Protein AF-A0A7K0LJ75-F1 (afdb_monomer_lite)

Radius of gyration: 18.7 Å; chains: 1; bounding box: 38×19×51 Å

Foldseek 3Di:
DDPLVVLVVVLVCLVPDDQDDPDPDDGDDSVVVNVVSVVVNVPDDPVVVVVVVVVVVVVVVVVVVVVD

Structure (mmCIF, N/CA/C/O backbone):
data_AF-A0A7K0LJ75-F1
#
_entry.id   AF-A0A7K0LJ75-F1
#
loop_
_atom_site.group_PDB
_atom_site.id
_atom_site.type_symbol
_atom_site.label_atom_id
_atom_site.label_alt_id
_atom_site.label_comp_id
_atom_site.label_asym_id
_atom_site.label_entity_id
_atom_site.label_seq_id
_atom_site.pdbx_PDB_ins_code
_atom_site.Cartn_x
_atom_site.Cartn_y
_atom_site.Cartn_z
_atom_site.occupancy
_atom_site.B_iso_or_equiv
_atom_site.auth_seq_id
_atom_site.auth_comp_id
_atom_site.auth_asym_id
_atom_site.auth_atom_id
_atom_site.pdbx_PDB_model_num
ATOM 1 N N . MET A 1 1 ? 3.986 1.906 12.876 1.00 60.97 1 MET A N 1
ATOM 2 C CA . MET A 1 1 ? 3.510 1.926 11.488 1.00 60.97 1 MET A CA 1
ATOM 3 C C . MET A 1 1 ? 2.758 0.639 11.261 1.00 60.97 1 MET A C 1
ATOM 5 O O . MET A 1 1 ? 3.368 -0.433 11.334 1.00 60.97 1 MET A O 1
ATOM 9 N N . ASP A 1 2 ? 1.448 0.768 11.137 1.00 83.12 2 ASP A N 1
ATOM 10 C CA . ASP A 1 2 ? 0.547 -0.353 10.898 1.00 83.12 2 ASP A CA 1
ATOM 11 C C . ASP A 1 2 ? 0.866 -1.025 9.540 1.00 83.12 2 ASP A C 1
ATOM 13 O O . ASP A 1 2 ? 1.521 -0.433 8.676 1.00 83.12 2 ASP A O 1
ATOM 17 N N . SER A 1 3 ? 0.488 -2.293 9.362 1.00 84.19 3 SER A N 1
ATOM 18 C CA . SER A 1 3 ? 0.777 -3.064 8.144 1.00 84.19 3 SER A CA 1
ATOM 19 C C . SER A 1 3 ? 0.202 -2.402 6.889 1.00 84.19 3 SER A C 1
ATOM 21 O O . SER A 1 3 ? 0.848 -2.418 5.840 1.00 84.19 3 SER A O 1
ATOM 23 N N . ILE A 1 4 ? -0.962 -1.760 6.997 1.00 85.44 4 ILE A N 1
ATOM 24 C CA . ILE A 1 4 ? -1.615 -1.079 5.872 1.00 85.44 4 ILE A CA 1
ATOM 25 C C . ILE A 1 4 ? -0.900 0.218 5.534 1.00 85.44 4 ILE A C 1
ATOM 27 O O . ILE A 1 4 ? -0.664 0.531 4.369 1.00 85.44 4 ILE A O 1
ATOM 31 N N . GLU A 1 5 ? -0.507 0.957 6.563 1.00 87.88 5 GLU A N 1
ATOM 32 C CA . GLU A 1 5 ? 0.254 2.190 6.418 1.00 87.88 5 GLU A CA 1
ATOM 33 C C . GLU A 1 5 ? 1.588 1.934 5.694 1.00 87.88 5 GLU A C 1
ATOM 35 O O . GLU A 1 5 ? 1.957 2.666 4.771 1.00 87.88 5 GLU A O 1
ATOM 40 N N . LYS A 1 6 ? 2.278 0.837 6.039 1.00 92.38 6 LYS A N 1
ATOM 41 C CA . LYS A 1 6 ? 3.489 0.387 5.333 1.00 92.38 6 LYS A CA 1
ATOM 42 C C . LYS A 1 6 ? 3.219 0.044 3.870 1.00 92.38 6 LYS A C 1
ATOM 44 O O . LYS A 1 6 ? 4.023 0.408 3.016 1.00 92.38 6 LYS A O 1
ATOM 49 N N . LEU A 1 7 ? 2.115 -0.644 3.580 1.00 94.12 7 LEU A N 1
ATOM 50 C CA . LEU A 1 7 ? 1.774 -1.038 2.215 1.00 94.12 7 LEU A CA 1
ATOM 51 C C . LEU A 1 7 ? 1.436 0.178 1.345 1.00 94.12 7 LEU A C 1
ATOM 53 O O . LEU A 1 7 ? 1.975 0.310 0.250 1.00 94.12 7 LEU A O 1
ATOM 57 N N . ASN A 1 8 ? 0.639 1.113 1.864 1.00 93.62 8 ASN A N 1
ATOM 58 C CA . ASN A 1 8 ? 0.350 2.375 1.180 1.00 93.62 8 ASN A CA 1
ATOM 59 C C . ASN A 1 8 ? 1.631 3.181 0.931 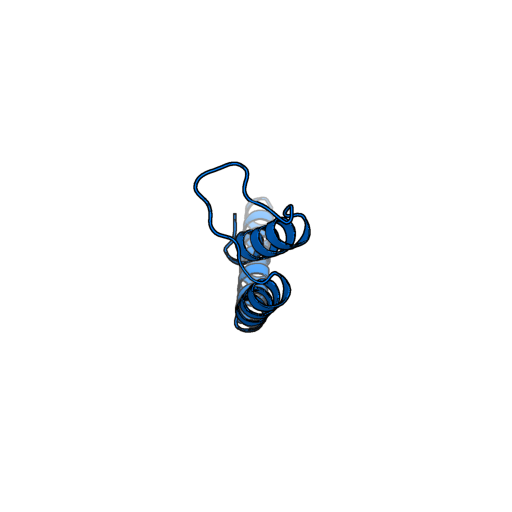1.00 93.62 8 ASN A C 1
ATOM 61 O O . ASN A 1 8 ? 1.834 3.696 -0.163 1.00 93.62 8 ASN A O 1
ATOM 65 N N . THR A 1 9 ? 2.537 3.223 1.911 1.00 96.56 9 THR A N 1
ATOM 66 C CA . THR A 1 9 ? 3.839 3.886 1.746 1.00 96.56 9 THR A CA 1
ATOM 67 C C . THR A 1 9 ? 4.667 3.225 0.642 1.00 96.56 9 THR A C 1
ATOM 69 O O . THR A 1 9 ? 5.294 3.920 -0.152 1.00 96.56 9 THR A O 1
ATOM 72 N N . ALA A 1 10 ? 4.663 1.892 0.553 1.00 96.31 10 ALA A N 1
ATOM 73 C CA . ALA A 1 10 ? 5.362 1.173 -0.509 1.00 96.31 10 ALA A CA 1
ATOM 74 C C . ALA A 1 10 ? 4.780 1.480 -1.898 1.00 96.31 10 ALA A C 1
ATOM 76 O O . ALA A 1 10 ? 5.552 1.707 -2.827 1.00 96.31 10 ALA A O 1
ATOM 77 N N . ILE A 1 11 ? 3.449 1.545 -2.028 1.00 97.25 11 ILE A N 1
ATOM 78 C CA . ILE A 1 11 ? 2.772 1.949 -3.272 1.00 97.25 11 ILE A CA 1
ATOM 79 C C . ILE A 1 11 ? 3.242 3.345 -3.687 1.00 97.25 11 ILE A C 1
ATOM 81 O O . ILE A 1 11 ? 3.789 3.495 -4.777 1.00 97.25 11 ILE A O 1
ATOM 85 N N . THR A 1 12 ? 3.153 4.332 -2.791 1.00 97.88 12 THR A N 1
ATOM 86 C CA . THR A 1 12 ? 3.592 5.708 -3.073 1.00 97.88 12 THR A CA 1
ATOM 87 C C . THR A 1 12 ? 5.064 5.770 -3.480 1.00 97.88 12 THR A C 1
ATOM 89 O O . THR A 1 12 ? 5.412 6.416 -4.466 1.00 97.88 12 THR A O 1
ATOM 92 N N . LEU A 1 13 ? 5.945 5.044 -2.783 1.00 95.69 13 LEU A N 1
ATOM 93 C CA . LEU A 1 13 ? 7.363 4.983 -3.146 1.00 95.69 13 LEU A CA 1
ATOM 94 C C . LEU A 1 13 ? 7.576 4.437 -4.564 1.00 95.69 13 LEU A C 1
ATOM 96 O O . LEU A 1 13 ? 8.437 4.939 -5.287 1.00 95.69 13 LEU A O 1
ATOM 100 N N . VAL A 1 14 ? 6.808 3.423 -4.974 1.00 95.25 14 VAL A N 1
ATOM 101 C CA . VAL A 1 14 ? 6.880 2.855 -6.327 1.00 95.25 14 VAL A CA 1
ATOM 102 C C . VAL A 1 14 ? 6.253 3.786 -7.363 1.00 95.25 14 VAL A C 1
ATOM 104 O O . VAL A 1 14 ? 6.763 3.847 -8.477 1.00 95.25 14 VAL A O 1
ATOM 107 N N . GLU A 1 15 ? 5.204 4.539 -7.042 1.00 96.12 15 GLU A N 1
ATOM 108 C CA . GLU A 1 15 ? 4.612 5.546 -7.937 1.00 96.12 15 GLU A CA 1
ATOM 109 C C . GLU A 1 15 ? 5.581 6.702 -8.211 1.00 96.12 15 GLU A C 1
ATOM 111 O O . GLU A 1 15 ? 5.754 7.116 -9.359 1.00 96.12 15 GLU A O 1
ATOM 116 N N . GLU A 1 16 ? 6.290 7.163 -7.183 1.00 95.06 16 GLU A N 1
ATOM 117 C CA . GLU A 1 16 ? 7.221 8.294 -7.261 1.00 95.06 16 GLU A CA 1
ATOM 118 C C . GLU A 1 16 ? 8.640 7.894 -7.700 1.00 95.06 16 GLU A C 1
ATOM 120 O O . GLU A 1 16 ? 9.476 8.751 -8.012 1.00 95.06 16 GLU A O 1
ATOM 125 N N . ALA A 1 17 ? 8.937 6.589 -7.755 1.00 92.88 17 ALA A N 1
ATOM 126 C CA . ALA A 1 17 ? 10.264 6.086 -8.088 1.00 92.88 17 ALA A CA 1
ATOM 127 C C . ALA A 1 17 ? 10.750 6.590 -9.456 1.00 92.88 17 ALA A C 1
ATOM 129 O O . ALA A 1 17 ? 10.001 6.650 -10.435 1.00 92.88 17 ALA A O 1
ATOM 130 N N . ARG A 1 18 ? 12.050 6.877 -9.568 1.00 87.62 18 ARG A N 1
ATOM 131 C CA . ARG A 1 18 ? 12.695 7.157 -10.862 1.00 87.62 18 ARG A CA 1
ATOM 132 C C . ARG A 1 18 ? 12.858 5.864 -11.670 1.00 87.62 18 ARG A C 1
ATOM 134 O O . ARG A 1 18 ? 12.922 4.779 -11.109 1.00 87.62 18 ARG A O 1
ATOM 141 N N . GLY A 1 19 ? 12.953 5.981 -12.996 1.00 87.75 19 GLY A N 1
ATOM 142 C CA . GLY A 1 19 ? 13.014 4.822 -13.903 1.00 87.75 19 GLY A CA 1
ATOM 143 C C . GLY A 1 19 ? 14.311 4.000 -13.863 1.00 87.75 19 GLY A C 1
ATOM 144 O O . GLY A 1 19 ? 14.367 2.953 -14.498 1.00 87.75 19 GLY A O 1
ATOM 145 N N . VAL A 1 20 ? 15.348 4.455 -13.151 1.00 89.19 20 VAL A N 1
ATOM 146 C CA . VAL A 1 20 ? 16.637 3.755 -13.023 1.00 89.19 20 VAL A CA 1
ATOM 147 C C . VAL A 1 20 ? 17.158 3.822 -11.581 1.00 89.19 20 VAL A C 1
ATOM 149 O O . VAL A 1 20 ? 16.998 4.864 -10.934 1.00 89.19 20 VAL A O 1
ATOM 152 N N . PRO A 1 21 ? 17.785 2.749 -11.061 1.00 87.38 21 PRO A N 1
ATOM 153 C CA . PRO A 1 21 ? 18.346 2.743 -9.717 1.00 87.38 21 PRO A CA 1
ATOM 154 C C . PRO A 1 21 ? 19.669 3.519 -9.655 1.00 87.38 21 PRO A C 1
ATOM 156 O O . PRO A 1 21 ? 20.508 3.423 -10.546 1.00 87.38 21 PRO A O 1
ATOM 159 N N . LEU A 1 22 ? 19.866 4.269 -8.567 1.00 82.75 22 LEU A N 1
ATOM 160 C CA . LEU A 1 22 ? 21.119 4.977 -8.255 1.00 82.75 22 LEU A CA 1
ATOM 161 C C . LEU A 1 22 ? 22.023 4.178 -7.289 1.00 82.75 22 LEU A C 1
ATOM 163 O O . LEU A 1 22 ? 23.031 4.694 -6.813 1.00 82.75 22 LEU A O 1
ATOM 167 N N . SER A 1 23 ? 21.650 2.935 -6.970 1.00 84.88 23 SER A N 1
ATOM 168 C CA . SER A 1 23 ? 22.334 2.036 -6.030 1.00 84.88 23 SER A CA 1
ATOM 169 C C . SER A 1 23 ? 22.221 0.572 -6.491 1.00 84.88 23 SER A C 1
ATOM 171 O O . SER A 1 23 ? 21.782 0.307 -7.610 1.00 84.88 23 SER A O 1
ATOM 173 N N . ALA A 1 24 ? 22.620 -0.383 -5.642 1.00 83.00 24 ALA A N 1
ATOM 174 C CA . ALA A 1 24 ? 22.538 -1.826 -5.891 1.00 83.00 24 ALA A CA 1
ATOM 175 C C . ALA A 1 24 ? 21.089 -2.365 -5.851 1.00 83.00 24 ALA A C 1
ATOM 177 O O . ALA A 1 24 ? 20.752 -3.221 -5.036 1.00 83.00 24 ALA A O 1
ATOM 178 N N . SER A 1 25 ? 20.237 -1.851 -6.736 1.00 88.38 25 SER A N 1
ATOM 179 C CA . SER A 1 25 ? 18.826 -2.223 -6.870 1.00 88.38 25 SER A CA 1
ATOM 180 C C . SER A 1 25 ? 18.525 -2.747 -8.277 1.00 88.38 25 SER A C 1
ATOM 182 O O . SER A 1 25 ? 19.290 -2.526 -9.216 1.00 88.38 25 SER A O 1
ATOM 184 N N . CYS A 1 26 ? 17.399 -3.445 -8.430 1.00 87.06 26 CYS A N 1
ATOM 185 C CA . CYS A 1 26 ? 16.933 -3.975 -9.711 1.00 87.06 26 CYS A CA 1
ATOM 186 C C . CYS A 1 26 ? 15.958 -3.018 -10.422 1.00 87.06 26 CYS A C 1
ATOM 188 O O . CYS A 1 26 ? 15.366 -2.133 -9.804 1.00 87.06 26 CYS A O 1
ATOM 190 N N . VAL A 1 27 ? 15.798 -3.208 -11.734 1.00 92.81 27 VAL A N 1
ATOM 191 C CA . VAL A 1 27 ? 14.751 -2.567 -12.542 1.00 92.81 27 VAL A CA 1
ATOM 192 C C . VAL A 1 27 ? 13.591 -3.549 -12.672 1.00 92.81 27 VAL A C 1
ATOM 194 O O . VAL A 1 27 ? 13.806 -4.708 -13.022 1.00 92.81 27 VAL A O 1
ATOM 197 N N . VAL A 1 28 ? 12.375 -3.078 -12.410 1.00 92.88 28 VAL A N 1
ATOM 198 C CA . VAL A 1 28 ? 11.135 -3.859 -12.527 1.00 92.88 28 VAL A CA 1
ATOM 199 C C . VAL A 1 28 ? 10.118 -3.115 -13.386 1.00 92.88 28 VAL A C 1
ATOM 201 O O . VAL A 1 28 ? 10.217 -1.898 -13.569 1.00 92.88 28 VAL A O 1
ATOM 204 N N . HIS A 1 29 ? 9.120 -3.833 -13.901 1.00 95.31 29 HIS A N 1
ATOM 205 C CA . HIS A 1 29 ? 8.007 -3.208 -14.600 1.00 95.31 29 HIS A CA 1
ATOM 206 C C . HIS A 1 29 ? 7.079 -2.520 -13.587 1.00 95.31 29 HIS A C 1
ATOM 208 O O . HIS A 1 29 ? 6.467 -3.177 -12.746 1.00 95.31 29 HIS A O 1
ATOM 214 N N . ARG A 1 30 ? 6.984 -1.183 -13.643 1.00 95.62 30 ARG A N 1
ATOM 215 C CA . ARG A 1 30 ? 6.257 -0.393 -12.631 1.00 95.62 30 ARG A CA 1
ATOM 216 C C . ARG A 1 30 ? 4.802 -0.823 -12.495 1.00 95.62 30 ARG A C 1
ATOM 218 O O . ARG A 1 30 ? 4.344 -1.029 -11.381 1.00 95.62 30 ARG A O 1
ATOM 225 N N . SER A 1 31 ? 4.094 -0.955 -13.615 1.00 96.88 31 SER A N 1
ATOM 226 C CA . SER A 1 31 ? 2.670 -1.294 -13.597 1.00 96.88 31 SER A CA 1
ATOM 227 C C . SER A 1 31 ? 2.412 -2.664 -12.975 1.00 96.88 31 SER A C 1
ATOM 229 O O . SER A 1 31 ? 1.465 -2.804 -12.219 1.00 96.88 31 SER A O 1
ATOM 231 N N . GLU A 1 32 ? 3.288 -3.638 -13.231 1.00 97.88 32 GLU A N 1
ATOM 232 C CA . GLU A 1 32 ? 3.162 -4.989 -12.668 1.00 97.88 32 GLU A CA 1
ATOM 233 C C . GLU A 1 32 ? 3.419 -4.982 -11.154 1.00 97.88 32 GLU A C 1
ATOM 235 O O . GLU A 1 32 ? 2.679 -5.592 -10.390 1.00 97.88 32 GLU A O 1
ATOM 240 N N . MET A 1 33 ? 4.429 -4.232 -10.695 1.00 96.94 33 MET A N 1
ATOM 241 C CA . MET A 1 33 ? 4.684 -4.069 -9.261 1.00 96.94 33 MET A CA 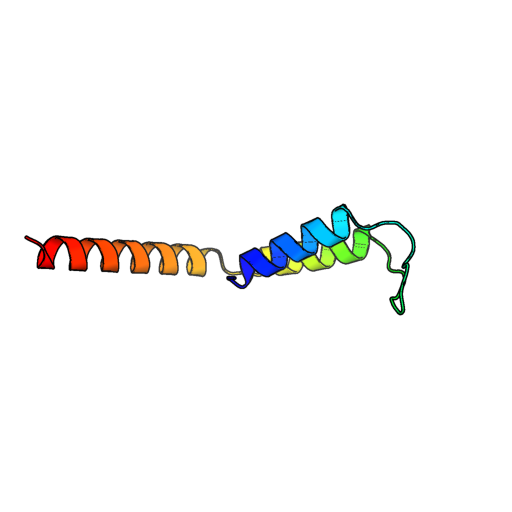1
ATOM 242 C C . MET A 1 33 ? 3.505 -3.394 -8.547 1.00 96.94 33 MET A C 1
ATOM 244 O O . MET A 1 33 ? 3.107 -3.840 -7.474 1.00 96.94 33 MET A O 1
ATOM 248 N N . LEU A 1 34 ? 2.941 -2.334 -9.133 1.00 97.56 34 LEU A N 1
ATOM 249 C CA . LEU A 1 34 ? 1.784 -1.645 -8.556 1.00 97.56 34 LEU A CA 1
ATOM 250 C C . LEU A 1 34 ? 0.557 -2.559 -8.492 1.00 97.56 34 LEU A C 1
ATOM 252 O O . LEU A 1 34 ? -0.084 -2.610 -7.450 1.00 97.56 34 LEU A O 1
ATOM 256 N N . GLU A 1 35 ? 0.292 -3.348 -9.535 1.00 98.00 35 GLU A N 1
ATOM 257 C CA . GLU A 1 35 ? -0.808 -4.321 -9.549 1.00 98.00 35 GLU A CA 1
ATOM 258 C C . GLU A 1 35 ? -0.684 -5.358 -8.420 1.00 98.00 35 GLU A C 1
ATOM 260 O O . GLU A 1 35 ? -1.658 -5.647 -7.726 1.00 98.00 35 GLU A O 1
ATOM 265 N N . ILE A 1 36 ? 0.526 -5.871 -8.167 1.00 97.62 36 ILE A N 1
ATOM 266 C CA . ILE A 1 36 ? 0.779 -6.799 -7.054 1.00 97.62 36 ILE A CA 1
ATOM 267 C C . ILE A 1 36 ? 0.518 -6.124 -5.701 1.00 97.62 36 ILE A C 1
ATOM 269 O O . ILE A 1 36 ? -0.095 -6.724 -4.815 1.00 97.62 36 ILE A O 1
ATOM 273 N N . LEU A 1 37 ? 0.993 -4.888 -5.522 1.00 96.81 37 LEU A N 1
ATOM 274 C CA . LEU A 1 37 ? 0.817 -4.148 -4.271 1.00 96.81 37 LEU A CA 1
ATOM 275 C C . LEU A 1 37 ? -0.653 -3.786 -4.022 1.00 96.81 37 LEU A C 1
ATOM 277 O O . LEU A 1 37 ? -1.121 -3.887 -2.886 1.00 96.81 37 LEU A O 1
ATOM 281 N N . ASP A 1 38 ? -1.392 -3.428 -5.070 1.00 95.06 38 ASP A N 1
ATOM 282 C CA . ASP A 1 38 ? -2.829 -3.178 -5.001 1.00 95.06 38 ASP A CA 1
ATOM 283 C C . ASP A 1 38 ? -3.606 -4.452 -4.662 1.00 95.06 38 ASP A C 1
ATOM 285 O O . ASP A 1 38 ? -4.424 -4.438 -3.742 1.00 95.06 38 ASP A O 1
ATOM 289 N N . GLY A 1 39 ? -3.282 -5.582 -5.296 1.00 94.75 39 GLY A N 1
ATOM 290 C CA . GLY A 1 39 ? -3.874 -6.876 -4.950 1.00 94.75 39 GLY A CA 1
ATOM 291 C C . GLY A 1 39 ? -3.595 -7.282 -3.499 1.00 94.75 39 GLY A C 1
ATOM 292 O O . GLY A 1 39 ? -4.483 -7.772 -2.798 1.00 94.75 39 GLY A O 1
ATOM 293 N N . ALA A 1 40 ? -2.384 -7.018 -2.996 1.00 93.06 40 ALA A N 1
ATOM 294 C CA . ALA A 1 40 ? -2.060 -7.232 -1.588 1.00 93.06 40 ALA A CA 1
ATOM 295 C C . ALA A 1 40 ? -2.920 -6.347 -0.672 1.00 93.06 40 ALA A C 1
ATOM 297 O O . ALA A 1 40 ? -3.402 -6.827 0.354 1.00 93.06 40 ALA A O 1
ATOM 298 N N . ARG A 1 41 ? -3.169 -5.089 -1.054 1.00 89.62 41 ARG A N 1
ATOM 299 C CA . ARG A 1 41 ? -4.015 -4.157 -0.295 1.00 89.62 41 ARG A CA 1
ATOM 300 C C . ARG A 1 41 ? -5.467 -4.619 -0.260 1.00 89.62 41 ARG A C 1
ATOM 302 O O . ARG A 1 41 ? -6.086 -4.577 0.797 1.00 89.62 41 ARG A O 1
ATOM 309 N N . GLU A 1 42 ? -5.993 -5.085 -1.385 1.00 88.75 42 GLU A N 1
ATOM 310 C CA . GLU A 1 42 ? -7.361 -5.603 -1.491 1.00 88.75 42 GLU A CA 1
ATOM 311 C C . GLU A 1 42 ? -7.558 -6.924 -0.738 1.00 88.75 42 GLU A C 1
ATOM 313 O O . GLU A 1 42 ? -8.649 -7.194 -0.240 1.00 88.75 42 GLU A O 1
ATOM 318 N N . SER A 1 43 ? -6.501 -7.730 -0.599 1.00 89.19 43 SER A N 1
ATOM 319 C CA . SER A 1 43 ? -6.545 -8.977 0.175 1.00 89.19 43 SER A CA 1
ATOM 320 C C . SER A 1 43 ? -6.662 -8.762 1.688 1.00 89.19 43 SER A C 1
ATOM 322 O O . SER A 1 43 ? -6.954 -9.706 2.427 1.00 89.19 43 SER A O 1
ATOM 324 N N . LEU A 1 44 ? -6.428 -7.535 2.167 1.00 85.81 44 LEU A N 1
ATOM 325 C CA . LEU A 1 44 ? -6.506 -7.224 3.586 1.00 85.81 44 LEU A CA 1
ATOM 326 C C . LEU A 1 44 ? -7.973 -7.153 4.034 1.00 85.81 44 LEU A C 1
ATOM 328 O O . LEU A 1 44 ? -8.776 -6.429 3.439 1.00 85.81 44 LEU A O 1
ATOM 332 N N . PRO A 1 45 ? -8.350 -7.875 5.101 1.00 81.56 45 PRO A N 1
ATOM 333 C CA . PRO A 1 45 ? -9.734 -7.927 5.543 1.00 81.56 45 PRO A CA 1
ATOM 334 C C . PRO A 1 45 ? -10.193 -6.562 6.071 1.00 81.56 45 PRO A C 1
ATOM 336 O O . PRO A 1 45 ? -9.716 -6.093 7.103 1.00 81.56 45 PRO A O 1
ATOM 339 N N . GLN A 1 46 ? -11.177 -5.949 5.402 1.00 74.88 46 GLN A N 1
ATOM 340 C CA . GLN A 1 46 ? -11.794 -4.691 5.854 1.00 74.88 46 GLN A CA 1
ATOM 341 C C . GLN A 1 46 ? -12.392 -4.799 7.266 1.00 74.88 46 GLN A C 1
ATOM 343 O O . GLN A 1 46 ? -12.389 -3.832 8.029 1.00 74.88 46 GLN A O 1
ATOM 348 N N . ASP A 1 47 ? -12.851 -5.993 7.643 1.00 74.69 47 ASP A N 1
ATOM 349 C CA . ASP A 1 47 ? -13.408 -6.263 8.967 1.00 74.69 47 ASP A CA 1
ATOM 350 C C . ASP A 1 47 ? -12.372 -6.130 10.094 1.00 74.69 47 ASP A C 1
ATOM 352 O O . ASP A 1 47 ? -12.747 -5.800 11.220 1.00 74.69 47 ASP A O 1
ATOM 356 N N . LEU A 1 48 ? -11.077 -6.320 9.803 1.00 78.69 48 LEU A N 1
ATOM 357 C CA . LEU A 1 48 ? -10.008 -6.1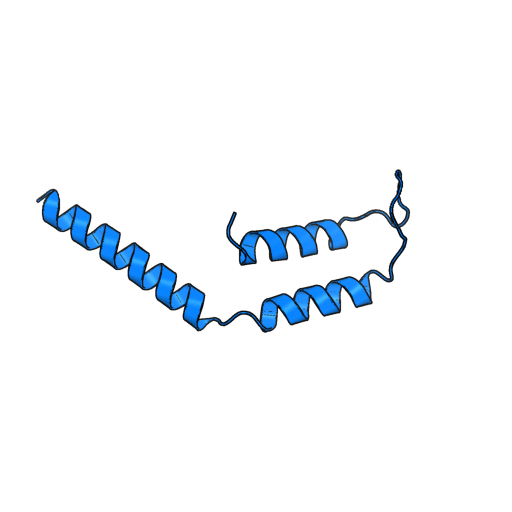38 10.789 1.00 78.69 48 LEU A CA 1
ATOM 358 C C . LEU A 1 48 ? -9.916 -4.673 11.229 1.00 78.69 48 LEU A 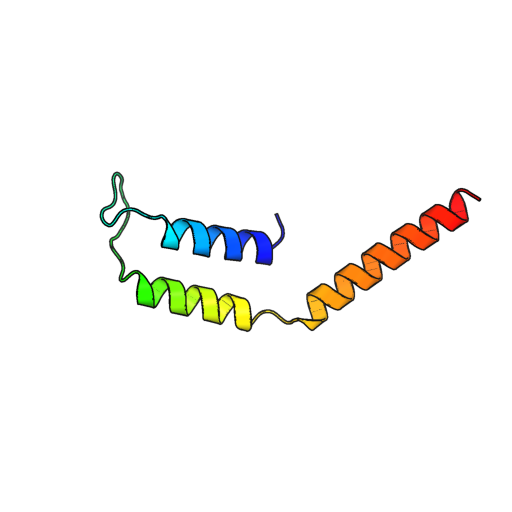C 1
ATOM 360 O O . LEU A 1 48 ? -9.936 -4.395 12.424 1.00 78.69 48 LEU A O 1
ATOM 364 N N . PHE A 1 49 ? -9.934 -3.737 10.278 1.00 78.81 49 PHE A N 1
ATOM 365 C CA . PHE A 1 49 ? -9.927 -2.302 10.579 1.00 78.81 49 PHE A CA 1
ATOM 366 C C . PHE A 1 49 ? -11.127 -1.884 11.420 1.00 78.81 49 PHE A C 1
ATOM 368 O O . PHE A 1 49 ? -11.012 -1.100 12.361 1.00 78.81 49 PHE A O 1
ATOM 375 N N . ARG A 1 50 ? -12.306 -2.412 11.079 1.00 82.38 50 ARG A N 1
ATOM 376 C CA . ARG A 1 50 ? -13.528 -2.118 11.823 1.00 82.38 50 ARG A CA 1
ATOM 377 C C . ARG A 1 50 ? -13.442 -2.655 13.250 1.00 82.38 50 ARG A C 1
ATOM 379 O O . ARG A 1 50 ? -13.900 -1.984 14.171 1.00 82.38 50 ARG A O 1
ATOM 386 N N . ALA A 1 51 ? -12.871 -3.843 13.438 1.00 86.81 51 ALA A N 1
ATOM 387 C CA . ALA A 1 51 ? -12.650 -4.410 14.762 1.00 86.81 51 ALA A CA 1
ATOM 388 C C . ALA A 1 51 ? -11.671 -3.558 15.587 1.00 86.81 51 ALA A C 1
ATOM 390 O O . ALA A 1 51 ? -11.955 -3.276 16.750 1.00 86.81 51 ALA A O 1
ATOM 391 N N . GLU A 1 52 ? -10.574 -3.089 14.991 1.00 86.06 52 GLU A N 1
ATOM 392 C CA . GLU A 1 52 ? -9.610 -2.201 15.653 1.00 86.06 52 GLU A CA 1
ATOM 393 C C . GLU A 1 52 ? -10.234 -0.861 16.073 1.00 86.06 52 GLU A C 1
ATOM 395 O O . GLU A 1 52 ? -10.060 -0.439 17.215 1.00 86.06 52 GLU A O 1
ATOM 400 N N . ASP A 1 53 ? -11.033 -0.229 15.208 1.00 89.38 53 ASP A N 1
ATOM 401 C CA . ASP A 1 53 ? -11.756 1.011 15.533 1.00 89.38 53 ASP A CA 1
ATOM 402 C C . ASP A 1 53 ? -12.766 0.809 16.679 1.00 89.38 53 ASP A C 1
ATOM 404 O O . ASP A 1 53 ? -12.887 1.641 17.581 1.00 89.38 53 ASP A O 1
ATOM 408 N N . ILE A 1 54 ? -13.464 -0.332 16.698 1.00 94.25 54 ILE A N 1
ATOM 409 C CA . ILE A 1 54 ? -14.366 -0.693 17.802 1.00 94.25 54 ILE A CA 1
ATOM 410 C C . ILE A 1 54 ? -13.590 -0.845 19.116 1.00 94.25 54 ILE A C 1
ATOM 412 O O . ILE A 1 54 ? -14.045 -0.347 20.148 1.00 94.25 54 ILE A O 1
ATOM 416 N N . LEU A 1 55 ? -12.431 -1.511 19.095 1.00 94.19 55 LEU A N 1
ATOM 417 C CA . LEU A 1 55 ? -11.586 -1.680 20.280 1.00 94.19 55 LEU A CA 1
ATOM 418 C C . LEU A 1 55 ? -11.067 -0.331 20.792 1.00 94.19 55 LEU A C 1
ATOM 420 O O . LEU A 1 55 ? -11.191 -0.050 21.983 1.00 94.19 55 LEU A O 1
ATOM 424 N N . ALA A 1 56 ? -10.593 0.540 19.897 1.00 93.88 56 ALA A N 1
ATOM 425 C CA . ALA A 1 56 ? -10.125 1.877 20.253 1.00 93.88 56 ALA A CA 1
ATOM 426 C C . ALA A 1 56 ? -11.235 2.730 20.893 1.00 93.88 56 ALA A C 1
ATOM 428 O O . ALA A 1 56 ? -11.026 3.357 21.934 1.00 93.88 56 ALA A O 1
ATOM 429 N N . LYS A 1 57 ? -12.448 2.710 20.323 1.00 95.62 57 LYS A N 1
ATOM 430 C CA . LYS A 1 57 ? -13.623 3.394 20.893 1.00 95.62 57 LYS A CA 1
ATOM 431 C C . LYS A 1 57 ? -13.991 2.850 22.266 1.00 95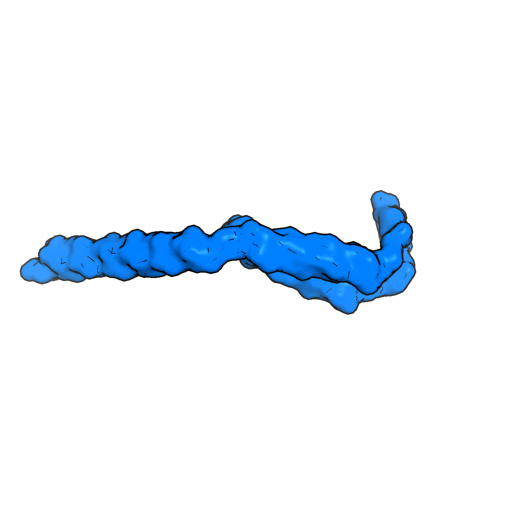.62 57 LYS A C 1
ATOM 433 O O . LYS A 1 57 ? -14.302 3.621 23.171 1.00 95.62 57 LYS A O 1
ATOM 438 N N . ARG A 1 58 ? -13.957 1.527 22.431 1.00 96.50 58 ARG A N 1
ATOM 439 C CA . ARG A 1 58 ? -14.224 0.874 23.714 1.00 96.50 58 ARG A CA 1
ATOM 440 C C . ARG A 1 58 ? -13.226 1.330 24.773 1.00 96.50 58 ARG A C 1
ATOM 442 O O . ARG A 1 58 ? -13.645 1.633 25.885 1.00 96.50 58 ARG A O 1
ATOM 449 N N . ASP A 1 59 ? -11.942 1.385 24.444 1.00 96.12 59 ASP A N 1
ATOM 450 C CA . ASP A 1 59 ? -10.911 1.799 25.395 1.00 96.12 59 ASP A CA 1
ATOM 451 C C . ASP A 1 59 ? -11.060 3.275 25.788 1.00 96.12 59 ASP A C 1
ATOM 453 O O . ASP A 1 59 ? -10.972 3.595 26.973 1.00 96.12 59 ASP A O 1
ATOM 457 N N . ALA A 1 60 ? -11.405 4.152 24.838 1.00 95.00 60 ALA A N 1
ATOM 458 C CA . ALA A 1 60 ? -11.708 5.557 25.121 1.00 95.00 60 ALA A CA 1
ATOM 459 C C . ALA A 1 60 ? -12.897 5.723 26.088 1.00 95.00 60 ALA A C 1
ATOM 461 O O . ALA A 1 60 ? -12.798 6.465 27.062 1.00 95.00 60 ALA A O 1
ATOM 462 N N . LEU A 1 61 ? -13.993 4.987 25.863 1.00 96.44 61 LEU A N 1
ATOM 463 C CA . LEU A 1 61 ? -15.177 5.015 26.733 1.00 96.44 61 LEU A CA 1
ATOM 464 C C . LEU A 1 61 ? -14.882 4.493 28.145 1.00 96.44 61 LEU A C 1
ATOM 466 O O . LEU A 1 61 ? -15.392 5.023 29.131 1.00 96.44 61 LEU A O 1
ATOM 470 N N . VAL A 1 62 ? -14.071 3.435 28.257 1.00 96.62 62 VAL A N 1
ATOM 471 C CA . VAL A 1 62 ? -13.667 2.884 29.559 1.00 96.62 62 VAL A CA 1
ATOM 472 C C . VAL A 1 62 ? -12.843 3.900 30.343 1.00 96.62 62 VAL A C 1
ATOM 474 O O . VAL A 1 62 ? -13.028 4.021 31.552 1.00 96.62 62 VAL A O 1
ATOM 477 N N . GLU A 1 63 ? -11.950 4.625 29.675 1.00 96.19 63 GLU A N 1
ATOM 478 C CA . GLU A 1 63 ? -11.121 5.633 30.330 1.00 96.19 63 GLU A CA 1
ATOM 479 C C . GLU A 1 63 ? -11.941 6.860 30.755 1.00 96.19 63 GLU A C 1
ATOM 481 O O . GLU A 1 63 ? -11.821 7.308 31.895 1.00 96.19 63 GLU A O 1
ATOM 486 N N . GLU A 1 64 ? -12.859 7.332 29.905 1.00 95.31 64 GLU A N 1
ATOM 487 C CA . GLU A 1 64 ? -13.812 8.398 30.248 1.00 95.31 64 GLU A CA 1
ATOM 488 C C . GLU A 1 64 ? -14.614 8.044 31.511 1.00 95.31 64 GLU A C 1
ATOM 490 O O . GLU A 1 64 ? -14.663 8.825 32.466 1.00 95.31 64 GLU A O 1
ATOM 495 N N . GLY A 1 65 ? -15.159 6.824 31.563 1.00 95.00 65 GLY A N 1
ATOM 496 C CA . GLY A 1 65 ? -15.915 6.334 32.715 1.00 95.00 65 GLY A CA 1
ATOM 497 C C . GLY A 1 65 ? -15.085 6.146 33.989 1.00 95.00 65 GLY A C 1
ATOM 498 O O . GLY A 1 65 ? -15.648 6.187 35.076 1.00 95.00 65 GLY A O 1
ATOM 499 N N . ARG A 1 66 ? -13.763 5.951 33.888 1.00 93.25 66 ARG A N 1
ATOM 500 C CA . ARG A 1 66 ? -12.852 5.910 35.051 1.00 93.25 66 ARG A CA 1
ATOM 501 C C . ARG A 1 66 ? -12.480 7.295 35.568 1.00 93.25 66 ARG A C 1
ATOM 503 O O . ARG A 1 66 ? -12.134 7.426 36.737 1.00 93.25 66 ARG A O 1
ATOM 510 N N . SER A 1 67 ? -12.488 8.290 34.685 1.00 90.38 67 SER A N 1
ATOM 511 C CA . SER A 1 67 ? -12.178 9.685 35.009 1.00 90.38 67 SER A CA 1
ATOM 512 C C . SER A 1 67 ? -13.375 10.485 35.547 1.00 90.38 67 SER A C 1
ATOM 514 O O . SER A 1 67 ? -13.185 11.617 35.993 1.00 90.38 67 SER A O 1
ATOM 516 N N . SER A 1 68 ? -14.577 9.896 35.508 1.00 71.00 68 SER A N 1
ATOM 517 C CA . SER A 1 68 ? -15.832 10.430 36.065 1.00 71.00 68 SER A 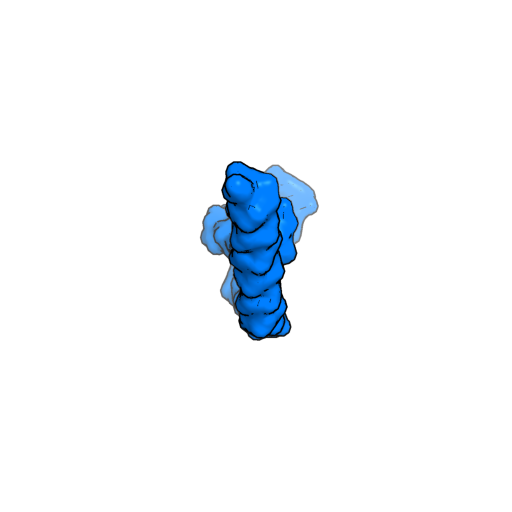CA 1
ATOM 518 C C . SER A 1 68 ? -16.064 9.955 37.498 1.00 71.00 68 SER A C 1
ATOM 520 O O . SER A 1 68 ? -16.587 10.761 38.299 1.00 71.00 68 SER A O 1
#

pLDDT: mean 90.45, std 7.28, range [60.97, 98.0]

Secondary structure (DSSP, 8-state):
--HHHHHHHHHHHHHH--SS-SSS-----HHHHHHHHHHHHHTS-HHHHHHHHHHHHHHHHHHHHHH-

Sequence (68 aa):
MDSIEKLNTAITLVEEARGVPLSASCVVHRSEMLEILDGARESLPQDLFRAEDILAKRDALVEEGRSS